Protein AF-A0A183J9G5-F1 (afdb_monomer_lite)

Secondary structure (DSSP, 8-state):
--HHHHHHHHHHHHHHHHHHTTT-HHHHHHHHHHHHHHHTTS-GGGTSSHHHHHHHHHHTT-TTTHHHHHHHHHHHHHS---HHHHHHHHHHHHHHHHHSGGG-----SS-------

Structure (mmCIF, N/CA/C/O backbone):
data_AF-A0A183J9G5-F1
#
_entry.id   AF-A0A183J9G5-F1
#
loop_
_atom_site.group_PDB
_atom_site.id
_atom_site.type_symbol
_atom_site.label_atom_id
_atom_site.label_alt_id
_atom_site.label_comp_id
_atom_site.label_asym_id
_atom_site.label_entity_id
_atom_site.label_seq_id
_atom_site.pdbx_PDB_ins_code
_atom_site.Cartn_x
_atom_site.Cartn_y
_atom_site.Cartn_z
_atom_site.occupancy
_atom_site.B_iso_or_equiv
_atom_site.auth_seq_id
_atom_site.auth_comp_id
_atom_site.auth_asym_id
_atom_site.auth_atom_id
_atom_site.pdbx_PDB_model_num
ATOM 1 N N . MET A 1 1 ? 15.527 -19.019 -10.839 1.00 46.28 1 MET A N 1
ATOM 2 C CA . MET A 1 1 ? 15.191 -19.654 -9.542 1.00 46.28 1 MET A CA 1
ATOM 3 C C . MET A 1 1 ? 14.882 -18.658 -8.416 1.00 46.28 1 MET A C 1
ATOM 5 O O . MET A 1 1 ? 14.017 -18.975 -7.622 1.00 46.28 1 MET A O 1
ATOM 9 N N . ARG A 1 2 ? 15.498 -17.458 -8.335 1.00 53.66 2 ARG A N 1
ATOM 10 C CA . ARG A 1 2 ? 15.178 -16.476 -7.266 1.00 53.66 2 ARG A CA 1
ATOM 11 C C . ARG A 1 2 ? 13.839 -15.738 -7.422 1.00 53.66 2 ARG A C 1
ATOM 13 O O . ARG A 1 2 ? 13.268 -15.344 -6.422 1.00 53.66 2 ARG A O 1
ATOM 20 N N . ILE A 1 3 ? 13.345 -15.564 -8.650 1.00 56.09 3 ILE A N 1
ATOM 21 C CA . ILE A 1 3 ? 12.175 -14.711 -8.946 1.00 56.09 3 ILE A CA 1
ATOM 22 C C . ILE A 1 3 ? 10.852 -15.344 -8.470 1.00 56.09 3 ILE A C 1
ATOM 24 O O . ILE A 1 3 ? 9.937 -14.622 -8.101 1.00 56.09 3 ILE A O 1
ATOM 28 N N . VAL A 1 4 ? 10.769 -16.679 -8.406 1.00 61.34 4 VAL A N 1
ATOM 29 C CA . VAL A 1 4 ? 9.526 -17.400 -8.062 1.00 61.34 4 VAL A CA 1
ATOM 30 C C . VAL A 1 4 ? 9.159 -17.248 -6.581 1.00 61.34 4 VAL A C 1
ATOM 32 O O . VAL A 1 4 ? 7.993 -17.130 -6.251 1.00 61.34 4 VAL A O 1
ATOM 35 N N . TYR A 1 5 ? 10.145 -17.166 -5.684 1.00 79.00 5 TYR A N 1
ATOM 36 C CA . TYR A 1 5 ? 9.872 -17.079 -4.245 1.00 79.00 5 TYR A CA 1
ATOM 37 C C . TYR A 1 5 ? 9.522 -15.667 -3.770 1.00 79.00 5 TYR A C 1
ATOM 39 O O . TYR A 1 5 ? 8.993 -15.503 -2.676 1.00 79.00 5 TYR A O 1
ATOM 47 N N . VAL A 1 6 ? 9.826 -14.635 -4.565 1.00 84.56 6 VAL A N 1
ATOM 48 C CA . VAL A 1 6 ? 9.555 -13.244 -4.170 1.00 84.56 6 VAL A CA 1
ATOM 49 C C . VAL A 1 6 ? 8.054 -12.970 -4.161 1.00 84.56 6 VAL A C 1
ATOM 51 O O . VAL A 1 6 ? 7.572 -12.314 -3.243 1.00 84.56 6 VAL A O 1
ATOM 54 N N . SER A 1 7 ? 7.302 -13.502 -5.129 1.00 84.69 7 SER A N 1
ATOM 55 C CA . SER A 1 7 ? 5.839 -13.383 -5.138 1.00 84.69 7 SER A CA 1
ATOM 56 C C . SER A 1 7 ? 5.208 -14.070 -3.932 1.00 84.69 7 SER A C 1
ATOM 58 O O . SER A 1 7 ? 4.350 -13.481 -3.281 1.00 84.69 7 SER A O 1
ATOM 60 N N . ASP A 1 8 ? 5.677 -15.272 -3.595 1.00 87.19 8 ASP A N 1
ATOM 61 C CA . ASP A 1 8 ? 5.158 -16.049 -2.463 1.00 87.19 8 ASP A CA 1
ATOM 62 C C . ASP A 1 8 ? 5.472 -15.365 -1.127 1.00 87.19 8 ASP A C 1
ATOM 64 O O . ASP A 1 8 ? 4.671 -15.376 -0.190 1.00 87.19 8 ASP A O 1
ATOM 68 N N . LEU A 1 9 ? 6.633 -14.716 -1.046 1.00 88.88 9 LEU A N 1
ATOM 69 C CA . LEU A 1 9 ? 7.049 -13.952 0.120 1.00 88.88 9 LEU A CA 1
ATOM 70 C C . LEU A 1 9 ? 6.191 -12.692 0.308 1.00 88.88 9 LEU A C 1
ATOM 72 O O . LEU A 1 9 ? 5.701 -12.444 1.409 1.00 88.88 9 LEU A O 1
ATOM 76 N N . VAL A 1 10 ? 5.947 -11.940 -0.772 1.00 88.62 10 VAL A N 1
ATOM 77 C CA . VAL A 1 10 ? 5.047 -10.774 -0.755 1.00 88.62 10 VAL A CA 1
ATOM 78 C C . VAL A 1 10 ? 3.621 -11.187 -0.386 1.00 88.62 10 VAL A C 1
ATOM 80 O O . VAL A 1 10 ? 2.973 -10.508 0.411 1.00 88.62 10 VAL A O 1
ATOM 83 N N . GLU A 1 11 ? 3.149 -12.325 -0.896 1.00 90.06 11 GLU A N 1
ATOM 84 C CA . GLU A 1 11 ? 1.850 -12.888 -0.524 1.00 90.06 11 GLU A CA 1
ATOM 85 C C . GLU A 1 11 ? 1.795 -13.263 0.960 1.00 90.06 11 GLU A C 1
ATOM 87 O O . GLU A 1 11 ? 0.818 -12.966 1.645 1.00 90.06 11 GLU A O 1
ATOM 92 N N . THR A 1 12 ? 2.866 -13.851 1.491 1.00 91.38 12 THR A N 1
ATOM 93 C CA . THR A 1 12 ? 2.952 -14.200 2.913 1.00 91.38 12 THR A CA 1
ATOM 94 C C . THR A 1 12 ? 2.866 -12.953 3.794 1.00 91.38 12 THR A C 1
ATOM 96 O O . THR A 1 12 ? 2.098 -12.938 4.755 1.00 91.38 12 THR A O 1
ATOM 99 N N . TRP A 1 13 ? 3.586 -11.876 3.460 1.00 92.19 13 TRP A N 1
ATOM 100 C CA . TRP A 1 13 ? 3.471 -10.609 4.194 1.00 92.19 13 TRP A CA 1
ATOM 101 C C . TRP A 1 13 ? 2.071 -10.016 4.107 1.00 92.19 13 TRP A C 1
ATOM 103 O O . TRP A 1 13 ? 1.539 -9.571 5.121 1.00 92.19 13 TRP A O 1
ATOM 113 N N . TYR A 1 14 ? 1.442 -10.066 2.932 1.00 91.56 14 TYR A N 1
ATOM 114 C CA . TYR A 1 14 ? 0.060 -9.622 2.777 1.00 91.56 14 TYR A CA 1
ATOM 115 C C . TYR A 1 14 ? -0.886 -10.380 3.719 1.00 91.56 14 TYR A C 1
ATOM 117 O O . TYR A 1 14 ? -1.672 -9.767 4.444 1.00 91.56 14 TYR A O 1
ATOM 125 N N . GLN A 1 15 ? -0.775 -11.709 3.771 1.00 92.31 15 GLN A N 1
ATOM 126 C CA . GLN A 1 15 ? -1.588 -12.535 4.663 1.00 92.31 15 GLN A CA 1
ATOM 127 C C . GLN A 1 15 ? -1.321 -12.241 6.142 1.00 92.31 15 GLN A C 1
ATOM 129 O O . GLN A 1 15 ? -2.268 -12.194 6.931 1.00 92.31 15 GLN A O 1
ATOM 134 N N . LEU A 1 16 ? -0.062 -11.999 6.522 1.00 92.75 16 LEU A N 1
ATOM 135 C CA . LEU A 1 16 ? 0.293 -11.592 7.883 1.00 92.75 16 LEU A CA 1
ATOM 136 C C . LEU A 1 16 ? -0.372 -10.266 8.258 1.00 92.75 16 LEU A C 1
ATOM 138 O O . LEU A 1 16 ? -0.993 -10.184 9.318 1.00 92.75 16 LEU A O 1
ATOM 142 N N . LEU A 1 17 ? -0.314 -9.261 7.381 1.00 91.44 17 LEU A N 1
ATOM 143 C CA . LEU A 1 17 ? -0.961 -7.970 7.614 1.00 91.44 17 LEU A CA 1
ATOM 144 C C . LEU A 1 17 ? -2.473 -8.149 7.798 1.00 91.44 17 LEU A C 1
ATOM 146 O O . LEU A 1 17 ? -3.016 -7.789 8.841 1.00 91.44 17 LEU A O 1
ATOM 150 N N . VAL A 1 18 ? -3.155 -8.793 6.846 1.00 91.19 18 VAL A N 1
ATOM 151 C CA . VAL A 1 18 ? -4.613 -9.010 6.914 1.00 91.19 18 VAL A CA 1
ATOM 152 C C . VAL A 1 18 ? -5.022 -9.768 8.181 1.00 91.19 18 VAL A C 1
ATOM 154 O O . VAL A 1 18 ? -6.042 -9.446 8.794 1.00 91.19 18 VAL A O 1
ATOM 157 N N . ARG A 1 19 ? -4.231 -10.762 8.601 1.00 92.31 19 ARG A N 1
ATOM 158 C CA . ARG A 1 19 ? -4.529 -11.586 9.777 1.00 92.31 19 ARG A CA 1
ATOM 159 C C . ARG A 1 19 ? -4.290 -10.860 11.098 1.00 92.31 19 ARG A C 1
ATOM 161 O O . ARG A 1 19 ? -5.051 -11.091 12.036 1.00 92.31 19 ARG A O 1
ATOM 168 N N . PHE A 1 20 ? -3.232 -10.055 11.196 1.00 90.94 20 PHE A N 1
ATOM 169 C CA . PHE A 1 20 ? -2.743 -9.535 12.476 1.00 90.94 20 PHE A CA 1
ATOM 170 C C . PHE A 1 20 ? -3.045 -8.059 12.738 1.00 90.94 20 PHE A C 1
ATOM 172 O O . PHE A 1 20 ? -2.955 -7.670 13.902 1.00 90.94 20 PHE A O 1
ATOM 179 N N . ILE A 1 21 ? -3.505 -7.285 11.742 1.00 87.19 21 ILE A N 1
ATOM 180 C CA . ILE A 1 21 ? -4.013 -5.910 11.935 1.00 87.19 21 ILE A CA 1
ATOM 181 C C . ILE A 1 21 ? -4.935 -5.774 13.162 1.00 87.19 21 ILE A C 1
ATOM 183 O O . ILE A 1 21 ? -4.685 -4.889 13.970 1.00 87.19 21 ILE A O 1
ATOM 187 N N . PRO A 1 22 ? -5.945 -6.640 13.388 1.00 86.00 22 PRO A N 1
ATOM 188 C CA . PRO A 1 22 ? -6.866 -6.455 14.512 1.00 86.00 22 PRO A CA 1
ATOM 189 C C . PRO A 1 22 ? -6.363 -7.013 15.854 1.00 86.00 22 PRO A C 1
ATOM 191 O O . PRO A 1 22 ? -7.101 -6.966 16.832 1.00 86.00 22 PRO A O 1
ATOM 194 N N . THR A 1 23 ? -5.187 -7.649 15.919 1.00 86.56 23 THR A N 1
ATOM 195 C CA . THR A 1 23 ? -4.808 -8.462 17.097 1.00 86.56 23 THR A CA 1
ATOM 196 C C . THR A 1 23 ? -3.390 -8.224 17.597 1.00 86.56 23 THR A C 1
ATOM 198 O O . THR A 1 23 ? -3.150 -8.338 18.797 1.00 86.56 23 THR A O 1
ATOM 201 N N . LYS A 1 24 ? -2.424 -7.971 16.707 1.00 89.44 24 LYS A N 1
ATOM 202 C CA . LYS A 1 24 ? -1.002 -7.889 17.064 1.00 89.44 24 LYS A CA 1
ATOM 203 C C . LYS A 1 24 ? -0.306 -6.792 16.273 1.00 89.44 24 LYS A C 1
ATOM 205 O O . LYS A 1 24 ? 0.306 -7.058 15.239 1.00 89.44 24 LYS A O 1
ATOM 210 N N . SER A 1 25 ? -0.339 -5.582 16.809 1.00 87.56 25 SER A N 1
ATOM 211 C CA . SER A 1 25 ? 0.216 -4.404 16.154 1.00 87.56 25 SER A CA 1
ATOM 212 C C . SER A 1 25 ? 1.722 -4.458 15.919 1.00 87.56 25 SER A C 1
ATOM 214 O O . SER A 1 25 ? 2.191 -4.067 14.854 1.00 87.56 25 SER A O 1
ATOM 216 N N . LEU A 1 26 ? 2.483 -5.049 16.844 1.00 90.31 26 LEU A N 1
ATOM 217 C CA . LEU A 1 26 ? 3.925 -5.251 16.671 1.00 90.31 26 LEU A CA 1
ATOM 218 C C . LEU A 1 26 ? 4.255 -6.056 15.402 1.00 90.31 26 LEU A C 1
ATOM 220 O O . LEU A 1 26 ? 5.159 -5.692 14.660 1.00 90.31 26 LEU A O 1
ATOM 224 N N . ILE A 1 27 ? 3.510 -7.134 15.126 1.00 90.75 27 ILE A N 1
ATOM 225 C CA . ILE A 1 27 ? 3.743 -7.965 13.932 1.00 90.75 27 ILE A CA 1
ATOM 226 C C . ILE A 1 27 ? 3.445 -7.163 12.667 1.00 90.75 27 ILE A C 1
ATOM 228 O O . ILE A 1 27 ? 4.168 -7.280 11.682 1.00 90.75 27 ILE A O 1
ATOM 232 N N . VAL A 1 28 ? 2.391 -6.352 12.695 1.00 91.75 28 VAL A N 1
ATOM 233 C CA . VAL A 1 28 ? 1.958 -5.531 11.561 1.00 91.75 28 VAL A CA 1
ATOM 234 C C . VAL A 1 28 ? 3.014 -4.480 11.238 1.00 91.75 28 VAL A C 1
ATOM 236 O O . VAL A 1 28 ? 3.449 -4.416 10.092 1.00 91.75 28 VAL A O 1
ATOM 239 N N . ASN A 1 29 ? 3.492 -3.743 12.245 1.00 90.88 29 ASN A N 1
ATOM 240 C CA . ASN A 1 29 ? 4.559 -2.753 12.084 1.00 90.88 29 ASN A CA 1
ATOM 241 C C . ASN A 1 29 ? 5.847 -3.392 11.550 1.00 90.88 29 ASN A C 1
ATOM 243 O O . ASN A 1 29 ? 6.330 -2.993 10.496 1.00 90.88 29 ASN A O 1
ATOM 247 N N . MET A 1 30 ? 6.316 -4.487 12.160 1.00 92.56 30 MET A N 1
ATOM 248 C CA . MET A 1 30 ? 7.507 -5.193 11.667 1.00 92.56 30 MET A CA 1
ATOM 249 C C . MET A 1 30 ? 7.334 -5.725 10.235 1.00 92.56 30 MET A C 1
ATOM 251 O O . MET A 1 30 ? 8.288 -5.762 9.460 1.00 92.56 30 MET A O 1
ATOM 255 N N . THR A 1 31 ? 6.124 -6.156 9.867 1.00 93.25 31 THR A N 1
ATOM 256 C CA . THR A 1 31 ? 5.843 -6.630 8.505 1.00 93.25 31 THR A CA 1
ATOM 257 C C . THR A 1 31 ? 5.891 -5.475 7.504 1.00 93.25 31 THR A C 1
ATOM 259 O O . THR A 1 31 ? 6.441 -5.648 6.416 1.00 93.25 31 THR A O 1
ATOM 262 N N . TRP A 1 32 ? 5.375 -4.297 7.870 1.00 91.50 32 TRP A N 1
ATOM 263 C CA . TRP A 1 32 ? 5.481 -3.084 7.057 1.00 91.50 32 TRP A CA 1
ATOM 264 C C . TRP A 1 32 ? 6.924 -2.600 6.902 1.00 91.50 32 TRP A C 1
ATOM 266 O O . TRP A 1 32 ? 7.315 -2.271 5.784 1.00 91.50 32 TRP A O 1
ATOM 276 N N . ASP A 1 33 ? 7.731 -2.640 7.962 1.00 91.19 33 ASP A N 1
ATOM 277 C CA . ASP A 1 33 ? 9.148 -2.255 7.911 1.00 91.19 33 ASP A CA 1
ATOM 278 C C . ASP A 1 33 ? 9.939 -3.145 6.947 1.00 91.19 33 ASP A C 1
ATOM 280 O O . ASP A 1 33 ? 10.691 -2.663 6.093 1.00 91.19 33 ASP A O 1
ATOM 284 N N . ILE A 1 34 ? 9.726 -4.463 7.039 1.00 90.62 34 ILE A N 1
ATOM 285 C CA . ILE A 1 34 ? 10.339 -5.431 6.125 1.00 90.62 34 ILE A CA 1
ATOM 286 C C . ILE A 1 34 ? 9.884 -5.151 4.693 1.00 90.62 34 ILE A C 1
ATOM 288 O O . ILE A 1 34 ? 10.722 -5.081 3.796 1.00 90.62 34 ILE A O 1
ATOM 292 N N . LEU A 1 35 ? 8.584 -4.939 4.468 1.00 90.12 35 LEU A N 1
ATOM 293 C CA . LEU A 1 35 ? 8.056 -4.567 3.155 1.00 90.12 35 LEU A CA 1
ATOM 294 C C . LEU A 1 35 ? 8.722 -3.298 2.616 1.00 90.12 35 LEU A C 1
ATOM 296 O O . LEU A 1 35 ? 9.198 -3.316 1.486 1.00 90.12 35 LEU A O 1
ATOM 300 N N . SER A 1 36 ? 8.821 -2.237 3.417 1.00 88.75 36 SER A N 1
ATOM 301 C CA . SER A 1 36 ? 9.433 -0.960 3.032 1.00 88.75 36 SER A CA 1
ATOM 302 C C . SER A 1 36 ? 10.890 -1.132 2.599 1.00 88.75 36 SER A C 1
ATOM 304 O O . SER A 1 36 ? 11.272 -0.713 1.503 1.00 88.75 36 SER A O 1
ATOM 306 N N . ALA A 1 37 ? 11.688 -1.858 3.390 1.00 88.56 37 ALA A N 1
ATOM 307 C CA . ALA A 1 37 ? 13.068 -2.181 3.035 1.00 88.56 37 ALA A CA 1
ATOM 308 C C . ALA A 1 37 ? 13.145 -2.999 1.734 1.00 88.56 37 ALA A C 1
ATOM 310 O O . ALA A 1 37 ? 14.072 -2.843 0.929 1.00 88.56 37 ALA A O 1
ATOM 311 N N . TYR A 1 38 ? 12.144 -3.852 1.506 1.00 88.06 38 TYR A N 1
ATOM 312 C CA . TYR A 1 38 ? 12.122 -4.770 0.384 1.00 88.06 38 TYR A CA 1
ATOM 313 C C . TYR A 1 38 ? 11.606 -4.165 -0.923 1.00 88.06 38 TYR A C 1
ATOM 315 O O . TYR A 1 38 ? 12.029 -4.579 -2.005 1.00 88.06 38 TYR A O 1
ATOM 323 N N . ILE A 1 39 ? 10.767 -3.130 -0.841 1.00 86.06 39 ILE A N 1
ATOM 324 C CA . ILE A 1 39 ? 10.251 -2.395 -1.998 1.00 86.06 39 ILE A CA 1
ATOM 325 C C . ILE A 1 39 ? 11.395 -1.940 -2.900 1.00 86.06 39 ILE A C 1
ATOM 327 O O . ILE A 1 39 ? 11.261 -2.054 -4.116 1.00 86.06 39 ILE A O 1
ATOM 331 N N . SER A 1 40 ? 12.527 -1.504 -2.341 1.00 80.88 40 SER A N 1
ATOM 332 C CA . SER A 1 40 ? 13.694 -1.041 -3.107 1.00 80.88 40 SER A CA 1
ATOM 333 C C . SER A 1 40 ? 14.229 -2.060 -4.128 1.00 80.88 40 SER A C 1
ATOM 335 O O . SER A 1 40 ? 14.733 -1.654 -5.174 1.00 80.88 40 SER A O 1
ATOM 337 N N . TRP A 1 41 ? 14.082 -3.366 -3.871 1.00 83.25 41 TRP A N 1
ATOM 338 C CA . TRP A 1 41 ? 14.743 -4.422 -4.643 1.00 83.25 41 TRP A CA 1
ATOM 339 C C . TRP A 1 41 ? 13.793 -5.369 -5.396 1.00 83.25 41 TRP A C 1
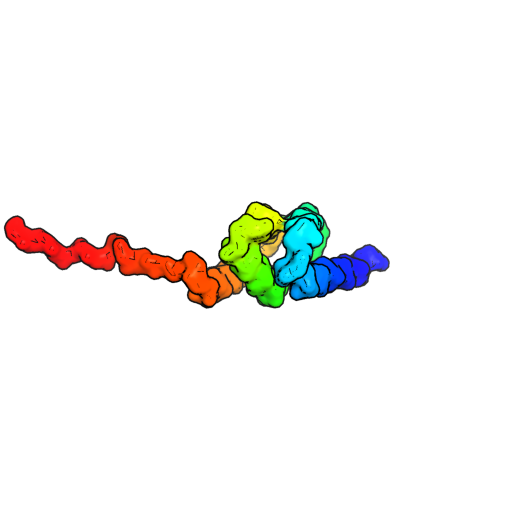ATOM 341 O O . TRP A 1 41 ? 14.224 -6.020 -6.349 1.00 83.25 41 TRP A O 1
ATOM 351 N N . ILE A 1 42 ? 12.519 -5.466 -5.002 1.00 84.62 42 ILE A N 1
ATOM 352 C CA . ILE A 1 42 ? 11.523 -6.343 -5.656 1.00 84.62 42 ILE A CA 1
ATOM 353 C C . ILE A 1 42 ? 10.917 -5.709 -6.915 1.00 84.62 42 ILE A C 1
ATOM 355 O O . ILE A 1 42 ? 11.128 -4.534 -7.187 1.00 84.62 42 ILE A O 1
ATOM 359 N N . ASP A 1 43 ? 10.119 -6.442 -7.690 1.00 83.50 43 ASP A N 1
ATOM 360 C CA . ASP A 1 43 ? 9.277 -5.824 -8.724 1.00 83.50 43 ASP A CA 1
ATOM 361 C C . ASP A 1 43 ? 8.170 -4.990 -8.054 1.00 83.50 43 ASP A C 1
ATOM 363 O O . ASP A 1 43 ? 7.458 -5.473 -7.173 1.00 83.50 43 ASP A O 1
ATOM 367 N N . ILE A 1 44 ? 8.030 -3.721 -8.453 1.00 80.31 44 ILE A N 1
ATOM 368 C CA . ILE A 1 44 ? 7.008 -2.827 -7.897 1.00 80.31 44 ILE A CA 1
ATOM 369 C C . ILE A 1 44 ? 5.587 -3.320 -8.184 1.00 80.31 44 ILE A C 1
ATOM 371 O O . ILE A 1 44 ? 4.707 -3.110 -7.358 1.00 80.31 44 ILE A O 1
ATOM 375 N N . ASN A 1 45 ? 5.355 -4.042 -9.281 1.00 81.31 45 ASN A N 1
ATOM 376 C CA . ASN A 1 45 ? 4.024 -4.547 -9.621 1.00 81.31 45 ASN A CA 1
ATOM 377 C C . ASN A 1 45 ? 3.489 -5.565 -8.596 1.00 81.31 45 ASN A C 1
ATOM 379 O O . ASN A 1 45 ? 2.278 -5.738 -8.482 1.00 81.31 45 ASN A O 1
ATOM 383 N N . LEU A 1 46 ? 4.368 -6.204 -7.812 1.00 81.81 46 LEU A N 1
ATOM 384 C CA . LEU A 1 46 ? 3.971 -7.139 -6.752 1.00 81.81 46 LEU A CA 1
ATOM 385 C C . LEU A 1 46 ? 3.328 -6.430 -5.549 1.00 81.81 46 LEU A C 1
ATOM 387 O O . LEU A 1 46 ? 2.476 -7.007 -4.876 1.00 81.81 46 LEU A O 1
ATOM 391 N N . VAL A 1 47 ? 3.722 -5.180 -5.295 1.00 81.38 47 VAL A N 1
ATOM 392 C CA . VAL A 1 47 ? 3.329 -4.375 -4.121 1.00 81.38 47 VAL A CA 1
ATOM 393 C C . VAL A 1 47 ? 2.468 -3.161 -4.480 1.00 81.38 47 VAL A C 1
ATOM 395 O O . VAL A 1 47 ? 1.739 -2.661 -3.635 1.00 81.38 47 VAL A O 1
ATOM 398 N N . ALA A 1 48 ? 2.466 -2.731 -5.743 1.00 77.94 48 ALA A N 1
ATOM 399 C CA . ALA A 1 48 ? 1.590 -1.690 -6.287 1.00 77.94 48 ALA A CA 1
ATOM 400 C C . ALA A 1 48 ? 0.198 -2.221 -6.692 1.00 77.94 48 ALA A C 1
ATOM 402 O O . ALA A 1 48 ? -0.521 -1.591 -7.463 1.00 77.94 48 ALA A O 1
ATOM 403 N N . SER A 1 49 ? -0.187 -3.399 -6.201 1.00 82.00 49 SER A N 1
ATOM 404 C CA . SER A 1 49 ? -1.523 -3.950 -6.416 1.00 82.00 49 SER A CA 1
ATOM 405 C C . SER A 1 49 ? -2.567 -3.155 -5.623 1.00 82.00 49 SER A C 1
ATOM 407 O O . SER A 1 49 ? -2.316 -2.771 -4.480 1.00 82.00 49 SER A O 1
ATOM 409 N N . GLU A 1 50 ? -3.767 -2.979 -6.185 1.00 79.25 50 GLU A N 1
ATOM 410 C CA . GLU A 1 50 ? -4.887 -2.270 -5.542 1.00 79.25 50 GLU A CA 1
ATOM 411 C C . GLU A 1 50 ? -5.164 -2.788 -4.120 1.00 79.25 50 GLU A C 1
ATOM 413 O O . GLU A 1 50 ? -5.367 -2.003 -3.197 1.00 79.25 50 GLU A O 1
ATOM 418 N N . ARG A 1 51 ? -5.068 -4.108 -3.905 1.00 85.94 51 ARG A N 1
ATOM 419 C CA . ARG A 1 51 ? -5.267 -4.730 -2.585 1.00 85.94 51 ARG A CA 1
ATOM 420 C C . ARG A 1 51 ? -4.242 -4.284 -1.538 1.00 85.94 51 ARG A C 1
ATOM 422 O O . ARG A 1 51 ? -4.581 -4.176 -0.363 1.00 85.94 51 ARG A O 1
ATOM 429 N N . PHE A 1 52 ? -2.996 -4.057 -1.955 1.00 85.56 52 PHE A N 1
ATOM 430 C CA . PHE A 1 52 ? -1.912 -3.622 -1.077 1.00 85.56 52 PHE A CA 1
ATOM 431 C C . PHE A 1 52 ? -2.061 -2.140 -0.756 1.00 85.56 52 PHE A C 1
ATOM 433 O O . PHE A 1 52 ? -1.983 -1.758 0.407 1.00 85.56 52 PHE A O 1
ATOM 440 N N . ILE A 1 53 ? -2.351 -1.328 -1.776 1.00 84.44 53 ILE A N 1
ATOM 441 C CA . ILE A 1 53 ? -2.575 0.114 -1.630 1.00 84.44 53 ILE A CA 1
ATOM 442 C C . ILE A 1 53 ? -3.784 0.377 -0.724 1.00 84.44 53 ILE A C 1
ATOM 444 O O . ILE A 1 53 ? -3.698 1.197 0.185 1.00 84.44 53 ILE A O 1
ATOM 448 N N . ALA A 1 54 ? -4.885 -0.357 -0.895 1.00 84.88 54 ALA A N 1
ATOM 449 C CA . ALA A 1 54 ? -6.057 -0.233 -0.029 1.00 84.88 54 ALA A CA 1
ATOM 450 C C . ALA A 1 54 ? -5.739 -0.567 1.440 1.00 84.88 54 ALA A C 1
ATOM 452 O O . ALA A 1 54 ? -6.206 0.119 2.350 1.00 84.88 54 ALA A O 1
ATOM 453 N N . LEU A 1 55 ? -4.923 -1.599 1.681 1.00 88.25 55 LEU A N 1
ATOM 454 C CA . LEU A 1 55 ? -4.498 -1.975 3.029 1.00 88.25 55 LEU A CA 1
ATOM 455 C C . LEU A 1 55 ? -3.572 -0.919 3.647 1.00 88.25 55 LEU A C 1
ATOM 457 O O . LEU A 1 55 ? -3.752 -0.550 4.804 1.00 88.25 55 LEU A O 1
ATOM 461 N N . LEU A 1 56 ? -2.632 -0.399 2.857 1.00 88.06 56 LEU A N 1
ATOM 462 C CA . LEU A 1 56 ? -1.717 0.670 3.246 1.00 88.06 56 LEU A CA 1
ATOM 463 C C . LEU A 1 56 ? -2.481 1.937 3.651 1.00 88.06 56 LEU A C 1
ATOM 465 O O . LEU A 1 56 ? -2.235 2.495 4.714 1.00 88.06 56 LEU A O 1
ATOM 469 N N . LEU A 1 57 ? -3.463 2.346 2.846 1.00 84.88 57 LEU A N 1
ATOM 470 C CA . LEU A 1 57 ? -4.311 3.507 3.126 1.00 84.88 57 LEU A CA 1
ATOM 471 C C . LEU A 1 57 ? -5.183 3.320 4.367 1.00 84.88 57 LEU A C 1
ATOM 473 O O . LEU A 1 57 ? -5.389 4.268 5.120 1.00 84.88 57 LEU A O 1
ATOM 477 N N . LYS A 1 58 ? -5.658 2.096 4.620 1.00 85.38 58 LYS A N 1
ATOM 478 C CA . LYS A 1 58 ? -6.350 1.774 5.871 1.00 85.38 58 LYS A CA 1
ATOM 479 C C . LYS A 1 58 ? -5.419 1.941 7.077 1.00 85.38 58 LYS A C 1
ATOM 481 O O . LYS A 1 58 ? -5.837 2.524 8.071 1.00 85.38 58 LYS A O 1
ATOM 486 N N . CYS A 1 59 ? -4.176 1.462 6.983 1.00 86.12 59 CYS A N 1
ATOM 487 C CA . CYS A 1 59 ? -3.173 1.603 8.043 1.00 86.12 59 CYS A CA 1
ATOM 488 C C . CYS A 1 59 ? -2.726 3.058 8.255 1.00 86.12 59 CYS A C 1
ATOM 490 O O . CYS A 1 59 ? -2.476 3.440 9.389 1.00 86.12 59 CYS A O 1
ATOM 492 N N . LEU A 1 60 ? -2.707 3.897 7.214 1.00 84.62 60 LEU A N 1
ATOM 493 C CA . LEU A 1 60 ? -2.468 5.344 7.346 1.00 84.62 60 LEU A CA 1
ATOM 494 C C . LEU A 1 60 ? -3.570 6.074 8.135 1.00 84.62 60 LEU A C 1
ATOM 496 O O . LEU A 1 60 ? -3.366 7.194 8.591 1.00 84.62 60 LEU A O 1
ATOM 500 N N . GLY A 1 61 ? -4.741 5.457 8.297 1.00 79.88 61 GLY A N 1
ATOM 501 C CA . GLY A 1 61 ? -5.811 5.960 9.155 1.00 79.88 61 GLY A CA 1
ATOM 502 C C . GLY A 1 61 ? -5.680 5.631 10.629 1.00 79.88 61 GLY A C 1
ATOM 503 O O . GLY A 1 61 ? -6.481 6.119 11.424 1.00 79.88 61 GLY A O 1
ATOM 504 N N . ASP A 1 62 ? -4.716 4.790 10.984 1.00 83.62 62 ASP A N 1
ATOM 505 C CA . ASP A 1 62 ? -4.531 4.285 12.331 1.00 83.62 62 ASP A CA 1
ATOM 506 C C . ASP A 1 62 ? -3.191 4.781 12.876 1.00 83.62 62 ASP A C 1
ATOM 508 O O . ASP A 1 62 ? -2.132 4.504 12.313 1.00 83.62 62 ASP A O 1
ATOM 512 N N . ILE A 1 63 ? -3.235 5.523 13.984 1.00 83.38 63 ILE A N 1
ATOM 513 C CA . ILE A 1 63 ? -2.043 6.104 14.618 1.00 83.38 63 ILE A CA 1
ATOM 514 C C . ILE A 1 63 ? -1.036 5.009 14.993 1.00 83.38 63 ILE A C 1
ATOM 516 O O . ILE A 1 63 ? 0.166 5.257 14.961 1.00 83.38 63 ILE A O 1
ATOM 520 N N . GLU A 1 64 ? -1.503 3.794 15.297 1.00 85.69 64 GLU A N 1
ATOM 521 C CA . GLU A 1 64 ? -0.639 2.677 15.686 1.00 85.69 64 GLU A CA 1
ATOM 522 C C . GLU A 1 64 ? 0.227 2.142 14.529 1.00 85.69 64 GLU A C 1
ATOM 524 O O . GLU A 1 64 ? 1.288 1.561 14.773 1.00 85.69 64 GLU A O 1
ATOM 529 N N . PHE A 1 65 ? -0.196 2.354 13.276 1.00 87.12 65 PHE A N 1
ATOM 530 C CA . PHE A 1 65 ? 0.499 1.878 12.070 1.00 87.12 65 PHE A CA 1
ATOM 531 C C . PHE A 1 65 ? 1.034 3.005 11.185 1.00 87.12 65 PHE A C 1
ATOM 533 O O . PHE A 1 65 ? 1.704 2.733 10.188 1.00 87.12 65 PHE A O 1
ATOM 540 N N . LEU A 1 66 ? 0.727 4.258 11.528 1.00 86.56 66 LEU A N 1
ATOM 541 C CA . LEU A 1 66 ? 0.963 5.423 10.683 1.00 86.56 66 LEU A CA 1
ATOM 542 C C . LEU A 1 66 ? 2.429 5.564 10.262 1.00 86.56 66 LEU A C 1
ATOM 544 O O . LEU A 1 66 ? 2.686 5.813 9.089 1.00 86.56 66 LEU A O 1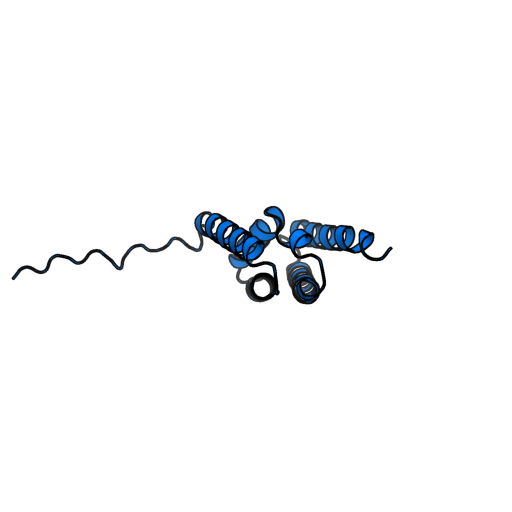
ATOM 548 N N . GLU A 1 67 ? 3.375 5.404 11.188 1.00 88.69 67 GLU A N 1
ATOM 549 C CA . GLU A 1 67 ? 4.813 5.562 10.924 1.00 88.69 67 GLU A CA 1
ATOM 550 C C . GLU A 1 67 ? 5.300 4.547 9.879 1.00 88.69 67 GLU A C 1
ATOM 552 O O . GLU A 1 67 ? 5.681 4.930 8.771 1.00 88.69 67 GLU A O 1
ATOM 557 N N . ALA A 1 68 ? 5.154 3.251 10.170 1.00 88.88 68 ALA A N 1
ATOM 558 C CA . ALA A 1 68 ? 5.590 2.176 9.279 1.00 88.88 68 ALA A CA 1
ATOM 559 C C . ALA A 1 68 ? 4.851 2.193 7.925 1.00 88.88 68 ALA A C 1
ATOM 561 O O . ALA A 1 68 ? 5.442 1.943 6.869 1.00 88.88 68 ALA A O 1
ATOM 562 N N . ALA A 1 69 ? 3.555 2.526 7.921 1.00 88.44 69 ALA A N 1
ATOM 563 C CA . ALA A 1 69 ? 2.776 2.661 6.693 1.00 88.44 69 ALA A CA 1
ATOM 564 C C . ALA A 1 69 ? 3.218 3.876 5.856 1.00 88.44 69 ALA A C 1
ATOM 566 O O . ALA A 1 69 ? 3.310 3.779 4.631 1.00 88.44 69 ALA A O 1
ATOM 567 N N . THR A 1 70 ? 3.530 5.010 6.487 1.00 87.88 70 THR A N 1
ATOM 568 C CA . THR A 1 70 ? 4.009 6.209 5.780 1.00 87.88 70 THR A CA 1
ATOM 569 C C . THR A 1 70 ? 5.384 5.968 5.174 1.00 87.88 70 THR A C 1
ATOM 571 O O . THR A 1 70 ? 5.596 6.293 4.006 1.00 87.88 70 THR A O 1
ATOM 574 N N . ASP A 1 71 ? 6.290 5.323 5.906 1.00 88.69 71 ASP A N 1
ATOM 575 C CA . ASP A 1 71 ? 7.613 4.965 5.392 1.00 88.69 71 ASP A CA 1
ATOM 576 C C . ASP A 1 71 ? 7.518 4.000 4.209 1.00 88.69 71 ASP A C 1
ATOM 578 O O . ASP A 1 71 ? 8.186 4.183 3.188 1.00 88.69 71 ASP A O 1
ATOM 582 N N . CYS A 1 72 ? 6.630 3.007 4.294 1.00 89.00 72 CYS A N 1
ATOM 583 C CA . CYS A 1 72 ? 6.348 2.096 3.189 1.00 89.00 72 CYS A CA 1
ATOM 584 C C . CYS A 1 72 ? 5.795 2.838 1.957 1.00 89.00 72 CYS A C 1
ATOM 586 O O . CYS A 1 72 ? 6.253 2.605 0.833 1.00 89.00 72 CYS A O 1
ATOM 588 N N . LEU A 1 73 ? 4.863 3.780 2.152 1.00 87.88 73 LEU A N 1
ATOM 589 C CA . LEU A 1 73 ? 4.334 4.617 1.073 1.00 87.88 73 LEU A CA 1
ATOM 590 C C . LEU A 1 73 ? 5.436 5.470 0.428 1.00 87.88 73 LEU A C 1
ATOM 592 O O . LEU A 1 73 ? 5.538 5.525 -0.800 1.00 87.88 73 LEU A O 1
ATOM 596 N N . CYS A 1 74 ? 6.284 6.102 1.238 1.00 85.88 74 CYS A N 1
ATOM 597 C CA . CYS A 1 74 ? 7.422 6.886 0.768 1.00 85.88 74 CYS A CA 1
ATOM 598 C C . CYS A 1 74 ? 8.376 6.027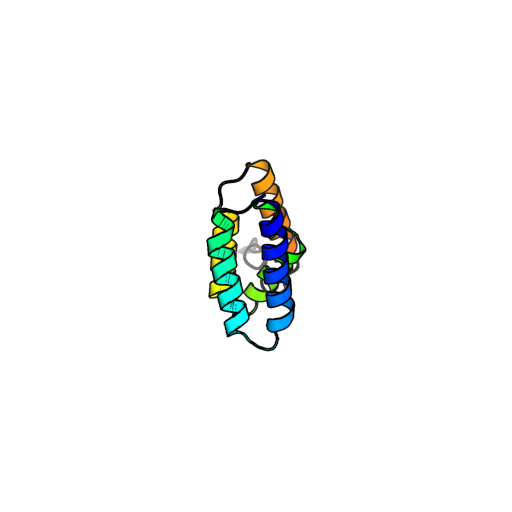 -0.066 1.00 85.88 74 CYS A C 1
ATOM 600 O O . CYS A 1 74 ? 8.744 6.426 -1.174 1.00 85.88 74 CYS A O 1
ATOM 602 N N . SER A 1 75 ? 8.717 4.827 0.404 1.00 86.62 75 SER A N 1
ATOM 603 C CA . SER A 1 75 ? 9.535 3.867 -0.343 1.00 86.62 75 SER A CA 1
ATOM 604 C C . SER A 1 75 ? 8.895 3.478 -1.678 1.00 86.62 75 SER A C 1
ATOM 606 O O . SER A 1 75 ? 9.588 3.409 -2.696 1.00 86.62 75 SER A O 1
ATOM 608 N N . LEU A 1 76 ? 7.572 3.288 -1.715 1.00 84.81 76 LEU A N 1
ATOM 609 C CA . LEU A 1 76 ? 6.830 2.954 -2.934 1.00 84.81 76 LEU A CA 1
ATOM 610 C C . LEU A 1 76 ? 6.86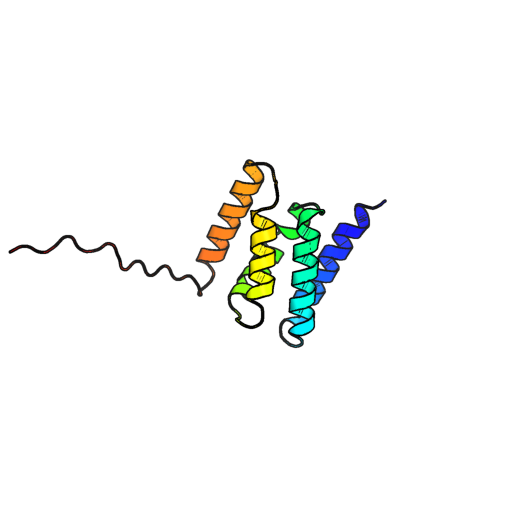5 4.088 -3.971 1.00 84.81 76 LEU A C 1
ATOM 612 O O . LEU A 1 76 ? 7.121 3.839 -5.147 1.00 84.81 76 LEU A O 1
ATOM 616 N N . VAL A 1 77 ? 6.643 5.334 -3.542 1.00 82.69 77 VAL A N 1
ATOM 617 C CA . VAL A 1 77 ? 6.586 6.517 -4.424 1.00 82.69 77 VAL A CA 1
ATOM 618 C C . VAL A 1 77 ? 7.981 6.970 -4.876 1.00 82.69 77 VAL A C 1
ATOM 620 O O . VAL A 1 77 ? 8.158 7.454 -6.004 1.00 82.69 77 VAL A O 1
ATOM 623 N N . THR A 1 78 ? 8.981 6.825 -4.006 1.00 81.69 78 THR A N 1
ATOM 624 C CA . THR A 1 78 ? 10.369 7.243 -4.268 1.00 81.69 78 THR A CA 1
ATOM 625 C C . THR A 1 78 ? 11.104 6.245 -5.154 1.00 81.69 78 THR A C 1
ATOM 627 O O . THR A 1 78 ? 12.056 6.615 -5.842 1.00 81.69 78 THR A O 1
ATOM 630 N N . LYS A 1 79 ? 10.643 4.991 -5.202 1.00 78.88 79 LYS A N 1
ATOM 631 C CA . LYS A 1 79 ? 11.239 3.973 -6.055 1.00 78.88 79 LYS A CA 1
ATOM 632 C C . LYS A 1 79 ? 11.268 4.414 -7.519 1.00 78.88 79 LYS A C 1
ATOM 634 O O . LYS A 1 79 ? 10.255 4.803 -8.102 1.00 78.88 79 LYS A O 1
ATOM 639 N N . GLY A 1 80 ? 12.456 4.323 -8.116 1.00 64.50 80 GLY A N 1
ATOM 640 C CA . GLY A 1 80 ? 12.646 4.536 -9.544 1.00 64.50 80 GLY A CA 1
ATOM 641 C C . GLY A 1 80 ? 11.803 3.539 -10.336 1.00 64.50 80 GLY A C 1
ATOM 642 O O . GLY A 1 80 ? 11.970 2.329 -10.203 1.00 64.50 80 GLY A O 1
ATOM 643 N N . MET A 1 81 ? 10.884 4.057 -11.142 1.00 71.12 81 MET A N 1
ATOM 644 C CA . MET A 1 81 ? 10.030 3.286 -12.041 1.00 71.12 81 MET A CA 1
ATOM 645 C C . MET A 1 81 ? 9.793 4.076 -13.322 1.00 71.12 81 MET A C 1
ATOM 647 O O . MET A 1 81 ? 9.998 5.292 -13.360 1.00 71.12 81 MET A O 1
ATOM 651 N N . ASP A 1 82 ? 9.348 3.373 -14.359 1.00 73.50 82 ASP A N 1
ATOM 652 C CA . ASP A 1 82 ? 8.945 3.988 -15.617 1.00 73.50 82 ASP A CA 1
ATOM 653 C C . ASP A 1 82 ? 7.900 5.089 -15.365 1.00 73.50 82 ASP A C 1
ATOM 655 O O . ASP A 1 82 ? 6.961 4.903 -14.582 1.00 73.50 82 ASP A O 1
ATOM 659 N N . ALA A 1 83 ? 8.062 6.248 -16.009 1.00 72.00 83 ALA A N 1
ATOM 660 C CA . ALA A 1 83 ? 7.219 7.420 -15.770 1.00 72.00 83 ALA A CA 1
ATOM 661 C C . ALA A 1 83 ? 5.724 7.114 -15.971 1.00 72.00 83 ALA A C 1
ATOM 663 O O . ALA A 1 83 ? 4.875 7.661 -15.264 1.00 72.00 83 ALA A O 1
ATOM 664 N N . LYS A 1 84 ? 5.399 6.187 -16.883 1.00 72.69 84 LYS A N 1
ATOM 665 C CA . LYS A 1 84 ? 4.025 5.736 -17.123 1.00 72.69 84 LYS A CA 1
ATOM 666 C C . LYS A 1 84 ? 3.454 4.952 -15.939 1.00 72.69 84 LYS A C 1
ATOM 668 O O . LYS A 1 84 ? 2.318 5.201 -15.541 1.00 72.69 84 LYS A O 1
ATOM 673 N N . LEU A 1 85 ? 4.236 4.040 -15.363 1.00 68.69 85 LEU A N 1
ATOM 674 C CA . LEU A 1 85 ? 3.835 3.267 -14.181 1.00 68.69 85 LEU A CA 1
ATOM 675 C C . LEU A 1 85 ? 3.688 4.178 -12.958 1.00 68.69 85 LEU A C 1
ATOM 677 O O . LEU A 1 85 ? 2.768 4.000 -12.163 1.00 68.69 85 LEU A O 1
ATOM 681 N N . LYS A 1 86 ? 4.531 5.212 -12.854 1.00 76.69 86 LYS A N 1
ATOM 682 C CA . LYS A 1 86 ? 4.447 6.205 -11.776 1.00 76.69 86 LYS A CA 1
ATOM 683 C C . LYS A 1 86 ? 3.164 7.010 -11.830 1.00 76.69 86 LYS A C 1
ATOM 685 O O . LYS A 1 86 ? 2.518 7.189 -10.804 1.00 76.69 86 LYS A O 1
ATOM 690 N N . LEU A 1 87 ? 2.764 7.443 -13.022 1.00 76.81 87 LEU A N 1
ATOM 691 C CA . LEU A 1 87 ? 1.482 8.117 -13.211 1.00 76.81 87 LEU A CA 1
ATOM 692 C C . LEU A 1 87 ? 0.306 7.209 -12.842 1.00 76.81 87 LEU A C 1
ATOM 694 O O . LEU A 1 87 ? -0.591 7.655 -12.138 1.00 76.81 87 LEU A O 1
ATOM 698 N N . GLN A 1 88 ? 0.327 5.936 -13.247 1.00 75.38 88 GLN A N 1
ATOM 699 C CA . GLN A 1 88 ? -0.726 4.983 -12.876 1.00 75.38 88 GLN A CA 1
ATOM 700 C C . GLN A 1 88 ? -0.815 4.776 -11.362 1.00 75.38 88 GLN A C 1
ATOM 702 O O . GLN A 1 88 ? -1.912 4.789 -10.811 1.00 75.38 88 GLN A O 1
ATOM 707 N N . LEU A 1 89 ? 0.330 4.645 -10.687 1.00 74.94 89 LEU A N 1
ATOM 708 C CA . LEU A 1 89 ? 0.386 4.521 -9.234 1.00 74.94 89 LEU A CA 1
ATOM 709 C C . LEU A 1 89 ? -0.170 5.771 -8.541 1.00 74.94 89 LEU A C 1
ATOM 711 O O . LEU A 1 89 ? -0.970 5.643 -7.622 1.00 74.94 89 LEU A O 1
ATOM 715 N N . ILE A 1 90 ? 0.224 6.968 -8.991 1.00 80.69 90 ILE A N 1
ATOM 716 C CA . ILE A 1 90 ? -0.250 8.240 -8.425 1.00 80.69 90 ILE A CA 1
ATOM 717 C C . ILE A 1 90 ? -1.762 8.394 -8.615 1.00 80.69 90 ILE A C 1
ATOM 719 O O . IL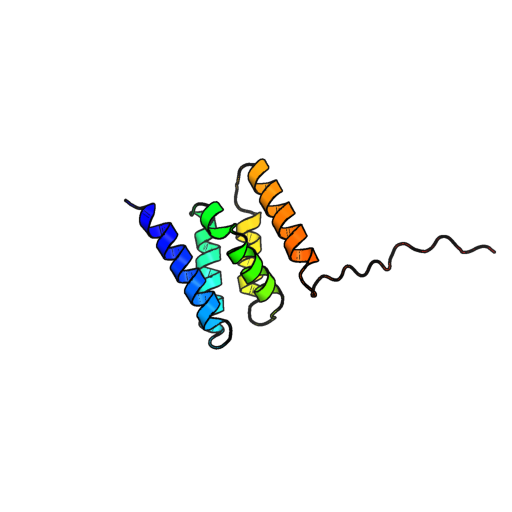E A 1 90 ? -2.444 8.762 -7.666 1.00 80.69 90 ILE A O 1
ATOM 723 N N . VAL A 1 91 ? -2.293 8.080 -9.800 1.00 79.06 91 VAL A N 1
ATOM 724 C CA . VAL A 1 91 ? -3.739 8.150 -10.073 1.00 79.06 91 VAL A CA 1
ATOM 725 C C . VAL A 1 91 ? -4.507 7.142 -9.214 1.00 79.06 91 VAL A C 1
ATOM 727 O O . VAL A 1 91 ? -5.512 7.500 -8.607 1.00 79.06 91 VAL A O 1
ATOM 730 N N . ALA A 1 92 ? -4.012 5.907 -9.084 1.00 73.19 92 ALA A N 1
ATOM 731 C CA . ALA A 1 92 ? -4.624 4.901 -8.215 1.00 73.19 92 ALA A CA 1
ATOM 732 C C . ALA A 1 92 ? -4.599 5.321 -6.734 1.00 73.19 92 ALA A C 1
ATOM 734 O O . ALA A 1 92 ? -5.578 5.128 -6.014 1.00 73.19 92 ALA A O 1
ATOM 735 N N . LEU A 1 93 ? -3.501 5.938 -6.284 1.00 75.56 93 LEU A N 1
ATOM 736 C CA . LEU A 1 93 ? -3.391 6.534 -4.952 1.00 75.56 93 LEU A CA 1
ATOM 737 C C . LEU A 1 93 ? -4.375 7.686 -4.767 1.00 75.56 93 LEU A C 1
ATOM 739 O O . LEU A 1 93 ? -5.032 7.739 -3.737 1.00 75.56 93 LEU A O 1
ATOM 743 N N . GLU A 1 94 ? -4.515 8.579 -5.745 1.00 80.44 94 GLU A N 1
ATOM 744 C CA . GLU A 1 94 ? -5.470 9.688 -5.696 1.00 80.44 94 GLU A CA 1
ATOM 745 C C . GLU A 1 94 ? -6.914 9.178 -5.578 1.00 80.44 94 GLU A C 1
ATOM 747 O O . GLU A 1 94 ? -7.675 9.647 -4.731 1.00 80.44 94 GLU A O 1
ATOM 752 N N . GLU A 1 95 ? -7.299 8.194 -6.393 1.00 74.25 95 GLU A N 1
ATOM 753 C CA . GLU A 1 95 ? -8.629 7.582 -6.335 1.00 74.25 95 GLU A CA 1
ATOM 754 C C . GLU A 1 95 ? -8.888 6.897 -4.994 1.00 74.25 95 GLU A C 1
ATOM 756 O O . GLU A 1 95 ? -9.963 7.052 -4.408 1.00 74.25 95 GLU A O 1
ATOM 761 N N . ALA A 1 96 ? -7.905 6.157 -4.487 1.00 69.25 96 ALA A N 1
ATOM 762 C CA . ALA A 1 96 ? -8.033 5.457 -3.222 1.00 69.25 96 ALA A CA 1
ATOM 763 C C . ALA A 1 96 ? -8.016 6.427 -2.021 1.00 69.25 96 ALA A C 1
ATOM 765 O O . ALA A 1 96 ? -8.776 6.230 -1.073 1.00 69.25 96 ALA A O 1
ATOM 766 N N . LEU A 1 97 ? -7.262 7.530 -2.095 1.00 72.62 97 LEU A N 1
ATOM 767 C CA . LEU A 1 97 ? -7.274 8.616 -1.108 1.00 72.62 97 LEU A CA 1
ATOM 768 C C . LEU A 1 97 ? -8.618 9.350 -1.077 1.00 72.62 97 LEU A C 1
ATOM 770 O O . LEU A 1 97 ? -9.140 9.588 0.006 1.00 72.62 97 LEU A O 1
ATOM 774 N N . LYS A 1 98 ? -9.226 9.646 -2.236 1.00 73.25 98 LYS A N 1
ATOM 775 C CA . LYS A 1 98 ? -10.574 10.250 -2.313 1.00 73.25 98 LYS A CA 1
ATOM 776 C C . LYS A 1 98 ? -11.651 9.386 -1.654 1.00 73.25 98 LYS A C 1
ATOM 778 O O . LYS A 1 98 ? -12.646 9.912 -1.165 1.00 73.25 98 LYS A O 1
ATOM 783 N N . ARG A 1 99 ? -11.477 8.062 -1.669 1.00 68.75 99 ARG A N 1
ATOM 784 C CA . ARG A 1 99 ? -12.388 7.103 -1.021 1.00 68.75 99 ARG A CA 1
ATOM 785 C C . ARG A 1 99 ? -12.122 6.955 0.478 1.00 68.75 99 ARG A C 1
ATOM 787 O O . ARG A 1 99 ? -12.983 6.442 1.190 1.00 68.75 99 ARG A O 1
ATOM 794 N N . CYS A 1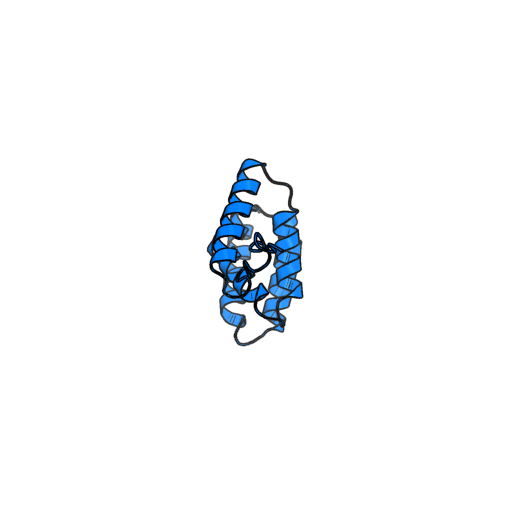 100 ? -10.958 7.386 0.963 1.00 65.12 100 CYS A N 1
ATOM 795 C CA . CYS A 1 100 ? -10.624 7.343 2.378 1.00 65.12 100 CYS A CA 1
ATOM 796 C C . CYS A 1 100 ? -11.302 8.509 3.121 1.00 65.12 100 CYS A C 1
ATOM 798 O O . CYS A 1 100 ? -11.028 9.670 2.820 1.00 65.12 100 CYS A O 1
ATOM 800 N N . PRO A 1 101 ? -12.119 8.236 4.155 1.00 62.94 101 PRO A N 1
ATOM 801 C CA . PRO A 1 101 ? -12.837 9.274 4.904 1.00 62.94 101 PRO A CA 1
ATOM 802 C C . PRO A 1 101 ? -11.920 10.206 5.720 1.00 62.94 101 PRO A C 1
ATOM 804 O O . PRO A 1 101 ? -12.395 11.179 6.291 1.00 62.94 101 PRO A O 1
ATOM 807 N N . LEU A 1 102 ? -10.617 9.920 5.784 1.00 59.00 102 LEU A N 1
ATOM 808 C CA . LEU A 1 102 ? -9.615 10.714 6.507 1.00 59.00 102 LEU A CA 1
ATOM 809 C C . LEU A 1 102 ? -9.214 11.989 5.758 1.00 59.00 102 LEU A C 1
ATOM 811 O O . LEU A 1 102 ? -8.844 12.976 6.382 1.00 59.00 102 LEU A O 1
ATOM 815 N N . PHE A 1 103 ? -9.301 11.973 4.426 1.00 54.50 103 PHE A N 1
ATOM 816 C CA . PHE A 1 103 ? -8.966 13.103 3.564 1.00 54.50 103 PHE A CA 1
ATOM 817 C C . PHE A 1 103 ? -10.238 13.658 2.925 1.00 54.50 103 PHE A C 1
ATOM 819 O O . PHE A 1 103 ? -10.329 13.806 1.706 1.00 54.50 103 PHE A O 1
ATOM 826 N N . THR A 1 104 ? -11.250 13.987 3.736 1.00 47.53 104 THR A N 1
ATOM 827 C CA . THR A 1 104 ? -12.264 14.930 3.260 1.00 47.53 104 THR A CA 1
ATOM 828 C C . THR A 1 104 ? -11.539 16.245 3.015 1.00 47.53 104 THR A C 1
ATOM 830 O O . THR A 1 104 ? -11.163 16.936 3.963 1.00 47.53 104 THR A O 1
ATOM 833 N N . VAL A 1 105 ? -11.274 16.568 1.750 1.00 51.59 105 VAL A N 1
ATOM 834 C CA . VAL A 1 105 ? -10.846 17.910 1.360 1.00 51.59 105 VAL A CA 1
ATOM 835 C C . VAL A 1 105 ? -11.907 18.858 1.912 1.00 51.59 105 VAL A C 1
ATOM 837 O O . VAL A 1 105 ? -13.018 18.903 1.390 1.00 51.59 105 VAL A O 1
ATOM 840 N N . SER A 1 106 ? -11.594 19.575 2.995 1.00 47.00 106 SER A N 1
ATOM 841 C CA . SER A 1 106 ? -12.359 20.757 3.377 1.00 47.00 106 SER A CA 1
ATOM 842 C C . SER A 1 106 ? -12.167 21.740 2.232 1.00 47.00 106 SER A C 1
ATOM 844 O O . SER A 1 106 ? -11.142 22.406 2.097 1.00 47.00 106 SER A O 1
ATOM 846 N N . SER A 1 107 ? -13.133 21.754 1.325 1.00 46.94 107 SER A N 1
ATOM 847 C CA . SER A 1 107 ? -13.229 22.706 0.232 1.00 46.94 107 SER A CA 1
ATOM 848 C C . SER A 1 107 ? -13.721 24.064 0.749 1.00 46.94 107 SER A C 1
ATOM 850 O O . SER A 1 107 ? -14.591 24.663 0.132 1.00 46.94 107 SER A O 1
ATOM 852 N N . ASP A 1 108 ? -13.161 24.564 1.856 1.00 43.34 108 ASP A N 1
ATOM 853 C CA . ASP A 1 108 ? -13.555 25.831 2.488 1.00 43.34 108 ASP A CA 1
ATOM 854 C C . ASP A 1 108 ? -12.407 26.851 2.489 1.00 43.34 108 ASP A C 1
ATOM 856 O O . ASP A 1 108 ? -12.065 27.419 3.519 1.00 43.34 108 ASP A O 1
ATOM 860 N N . VAL A 1 109 ? -11.770 27.112 1.339 1.00 50.72 109 VAL A N 1
ATOM 861 C CA . VAL A 1 109 ? -10.883 28.298 1.201 1.00 50.72 109 VAL A CA 1
ATOM 862 C C . VAL A 1 109 ? -11.098 29.077 -0.109 1.00 50.72 109 VAL A C 1
ATOM 864 O O . VAL A 1 109 ? -10.405 30.054 -0.380 1.00 50.72 109 VAL A O 1
ATOM 867 N N . ARG A 1 110 ? -12.091 28.741 -0.945 1.00 43.22 110 ARG A N 1
ATOM 868 C CA . ARG A 1 110 ? -12.392 29.540 -2.155 1.00 43.22 110 ARG A CA 1
ATOM 869 C C . ARG A 1 110 ? -13.879 29.805 -2.355 1.00 43.22 110 ARG A C 1
ATOM 871 O O . ARG A 1 110 ? -14.457 29.427 -3.362 1.00 43.22 110 ARG A O 1
ATOM 878 N N . ALA A 1 111 ? -14.461 30.543 -1.420 1.00 43.72 111 ALA A N 1
ATOM 879 C CA . ALA A 1 111 ? -15.631 31.369 -1.690 1.00 43.72 111 ALA A CA 1
ATOM 880 C C . ALA A 1 111 ? -15.542 32.653 -0.855 1.00 43.72 111 ALA A C 1
ATOM 882 O O . ALA A 1 111 ? -16.226 32.816 0.147 1.00 43.72 111 ALA A O 1
ATOM 883 N N . ASN A 1 112 ? -14.667 33.574 -1.258 1.00 49.22 112 ASN A N 1
ATOM 884 C CA . ASN A 1 112 ? -14.952 34.983 -1.024 1.00 49.22 112 ASN A CA 1
ATOM 885 C C . ASN A 1 112 ? -14.802 35.754 -2.333 1.00 49.22 112 ASN A C 1
ATOM 887 O O . ASN A 1 112 ? -13.698 36.175 -2.682 1.00 49.22 112 ASN A O 1
ATOM 891 N N . PRO A 1 113 ? -15.911 35.939 -3.053 1.00 51.91 113 PRO A N 1
ATOM 892 C CA . PRO A 1 113 ? -16.073 37.084 -3.910 1.00 51.91 113 PRO A CA 1
ATOM 893 C C . PRO A 1 113 ? -17.320 37.846 -3.463 1.00 51.91 113 PRO A C 1
ATOM 895 O O . PRO A 1 113 ? -18.274 37.858 -4.213 1.00 51.91 113 PRO A O 1
ATOM 898 N N . ASP A 1 114 ? -17.352 38.414 -2.251 1.00 50.78 114 ASP A N 1
ATOM 899 C CA . ASP A 1 114 ? -18.263 39.529 -1.946 1.00 50.78 114 ASP A CA 1
ATOM 900 C C . ASP A 1 114 ? -17.879 40.238 -0.636 1.00 50.78 114 ASP A C 1
ATOM 902 O O . ASP A 1 114 ? -18.315 39.907 0.467 1.00 50.78 114 ASP A O 1
ATOM 906 N N . LYS A 1 115 ? -17.078 41.296 -0.773 1.00 47.81 115 LYS A N 1
ATOM 907 C CA . LYS A 1 115 ? -17.222 42.483 0.075 1.00 47.81 115 LYS A CA 1
ATOM 908 C C . LYS A 1 115 ? -17.398 43.692 -0.832 1.00 47.81 115 LYS A C 1
ATOM 910 O O . LYS A 1 115 ? -16.436 44.358 -1.195 1.00 47.81 115 LYS A O 1
ATOM 915 N N . SER A 1 116 ? -18.650 43.935 -1.197 1.00 52.88 116 SER A N 1
ATOM 916 C CA . SER A 1 116 ? -19.161 45.253 -1.548 1.00 52.88 116 SER A CA 1
ATOM 917 C C . SER A 1 116 ? -19.297 46.098 -0.278 1.00 52.88 116 SER A C 1
ATOM 919 O O . SER A 1 116 ? -20.057 45.717 0.616 1.00 52.88 116 SER A O 1
ATOM 921 N N . LEU A 1 117 ? -18.569 47.215 -0.214 1.00 47.16 117 LEU A N 1
ATOM 922 C CA . LEU A 1 117 ? -18.951 48.497 0.397 1.00 47.16 117 LEU A CA 1
ATOM 923 C C . LEU A 1 117 ? -17.936 49.559 -0.038 1.00 47.16 117 LEU A C 1
ATOM 925 O O . LEU A 1 117 ? -16.724 49.314 0.157 1.00 47.16 117 LEU A O 1
#

Organism: NCBI:txid241478

InterPro domains:
  IPR011989 Armadillo-like helical [G3DSA:1.25.10.10] (1-114)
  IPR013598 Exportin-1/Importin-beta-like [PF08389] (6-73)
  IPR016024 Armadillo-type fold [SSF48371] (5-101)
  IPR040017 Exportin-T [PTHR15952] (1-107)

Sequence (117 aa):
MRIVYVSDLVETWYQLLVRFIPTKSLIVNMTWDILSAYISWIDINLVASERFIALLLKCLGDIEFLEAATDCLCSLVTKGMDAKLKLQLIVALEEALKRCPLFTVSSDVRANPDKSL

Foldseek 3Di:
DVQVVVLVVLVVLLVQLVVPVVPPLVSNLVSLQVLLVCLQPHPLVSQLDLSNLLSLLVLCVPPSRVPSSVSSVCSSQVHDDDPVVNVVSVVSNVVSLVVDPVPPPPPPDPDDPDDDD

pLDDT: mean 77.92, std 14.3, range [43.22, 93.25]

Radius of gyration: 17.64 Å; chains: 1; bounding box: 34×68×34 Å